Protein AF-A0A1E4CIB8-F1 (afdb_monomer_lite)

pLDDT: mean 71.17, std 13.56, range [35.53, 92.31]

Sequence (181 aa):
MEDVDLRRLTKDEREQYARYTHMNNLPTSEQLRAHGPTFIALAVWMVLVIGLFVGFASAGRTAAGSYSARDNPDAAMLLVLALVVMLGGIPVVIMIAVRVGNSALARYRAEFLKRIGYESRPTRTSPTTSSYDESTKSLRQLQHEWYEGHSELDWRDRERAEMYGIDVDTYINNVLENDKD

Radius of gyration: 32.11 Å; chains: 1; bounding box: 88×28×73 Å

Foldseek 3Di:
DPPQPCQLADPVLSVVLVCLVDLVSDPPVLLCVLCVVLVVLVVVLVVVLVVLVVVLVVVCVVCVPPPDPVVCVPNVVSVVVNCCSVVVSVVVSVVVSVVSSVVSSVVVSVVSCVVVVVVPGDPPPPPDDDDPDPPPDDPVRVQCVQQVHPPVDDPVLVVVCVVVVHDPVRSCCPPVVVVVD

Secondary structure (DSSP, 8-state):
-----GGGS-HHHHHHHHHTTSGGGS-HHHHHHHTHHHHHHHHHHHHHHHHHHHHHHHHHHHSTT---TTT-HHHHHHHHHHHHHHHHHHHHHHHHHHHHHHHHHHHHHHHHHHHTTGGGSPP----S-----TTTS-HHHHHHHHTTT-TT--HHHHHHHHHTT--HHHHIIIIISTT--

Structure (mmCIF, N/CA/C/O backbone):
data_AF-A0A1E4CIB8-F1
#
_entry.id   AF-A0A1E4CIB8-F1
#
loop_
_atom_site.group_PDB
_atom_site.id
_atom_site.type_symbol
_atom_site.label_atom_id
_atom_site.label_alt_id
_atom_site.label_comp_id
_atom_site.label_asym_id
_atom_site.label_entity_id
_atom_site.label_seq_id
_atom_site.pdbx_PDB_ins_code
_atom_site.Cartn_x
_atom_site.Cartn_y
_atom_site.Cartn_z
_atom_site.occupancy
_atom_site.B_iso_or_equiv
_atom_site.auth_seq_id
_atom_site.auth_comp_id
_atom_site.auth_asym_id
_atom_site.auth_atom_id
_atom_site.pdbx_PDB_model_num
ATOM 1 N N . MET A 1 1 ? -4.940 -14.888 11.422 1.00 44.00 1 MET A N 1
ATOM 2 C CA . MET A 1 1 ? -5.097 -13.726 12.317 1.00 44.00 1 MET A CA 1
ATOM 3 C C . MET A 1 1 ? -6.219 -14.106 13.245 1.00 44.00 1 MET A C 1
ATOM 5 O O . MET A 1 1 ? -7.263 -14.485 12.742 1.00 44.00 1 MET A O 1
ATOM 9 N N . GLU A 1 2 ? -5.953 -14.160 14.542 1.00 52.06 2 GLU A N 1
ATOM 10 C CA . GLU A 1 2 ? -6.990 -14.405 15.542 1.00 52.06 2 GLU A CA 1
ATOM 11 C C . GLU A 1 2 ? -7.976 -13.233 15.472 1.00 52.06 2 GLU A C 1
ATOM 13 O O . GLU A 1 2 ? -7.545 -12.075 15.492 1.00 52.06 2 GLU A O 1
ATOM 18 N N . ASP A 1 3 ? -9.259 -13.523 15.258 1.00 65.31 3 ASP A N 1
ATOM 19 C CA . ASP A 1 3 ? -10.277 -12.482 15.149 1.00 65.31 3 ASP A CA 1
ATOM 20 C C . ASP A 1 3 ? -10.336 -11.726 16.475 1.00 65.31 3 ASP A C 1
ATOM 22 O O . ASP A 1 3 ? -10.602 -12.293 17.536 1.00 65.31 3 ASP A O 1
ATOM 26 N N . VAL A 1 4 ? -10.011 -10.433 16.422 1.00 71.31 4 VAL A N 1
ATOM 27 C CA . VAL A 1 4 ? -10.012 -9.573 17.603 1.00 71.31 4 VAL A CA 1
ATOM 28 C C . VAL A 1 4 ? -11.445 -9.482 18.102 1.00 71.31 4 VAL A C 1
ATOM 30 O O . VAL A 1 4 ? -12.319 -8.945 17.423 1.00 71.31 4 VAL A O 1
ATOM 33 N N . ASP A 1 5 ? -11.675 -9.997 19.304 1.00 73.62 5 ASP A N 1
ATOM 34 C CA . ASP A 1 5 ? -12.966 -9.949 19.968 1.00 73.62 5 ASP A CA 1
ATOM 35 C C . ASP A 1 5 ? -13.300 -8.498 20.342 1.00 73.62 5 ASP A C 1
ATOM 37 O 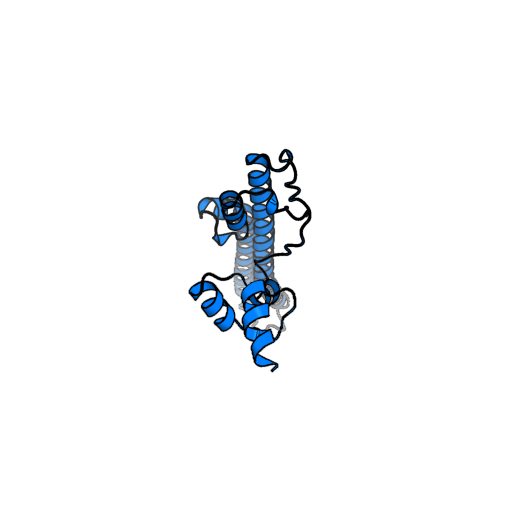O . ASP A 1 5 ? -12.922 -7.973 21.397 1.00 73.62 5 ASP A O 1
ATOM 41 N N . LEU A 1 6 ? -14.032 -7.837 19.441 1.00 72.88 6 LEU A N 1
ATOM 42 C CA . LEU A 1 6 ? -14.466 -6.448 19.571 1.00 72.88 6 LEU A CA 1
ATOM 43 C C . LEU A 1 6 ? -15.275 -6.203 20.856 1.00 72.88 6 LEU A C 1
ATOM 45 O O . LEU A 1 6 ? -15.407 -5.056 21.280 1.00 72.88 6 LEU A O 1
ATOM 49 N N . ARG A 1 7 ? -15.798 -7.250 21.509 1.00 71.25 7 ARG A N 1
ATOM 50 C CA . ARG A 1 7 ? -16.552 -7.149 22.770 1.00 71.25 7 ARG A CA 1
ATOM 51 C C . ARG A 1 7 ? -15.664 -6.798 23.967 1.00 71.25 7 ARG A C 1
ATOM 53 O O . ARG A 1 7 ? -16.172 -6.316 24.982 1.00 71.25 7 ARG A O 1
ATOM 60 N N . ARG A 1 8 ? -14.346 -6.999 23.856 1.00 70.38 8 ARG A N 1
ATOM 61 C CA . ARG A 1 8 ? -13.354 -6.625 24.884 1.00 70.38 8 ARG A CA 1
ATOM 62 C C . ARG A 1 8 ? -12.914 -5.159 24.799 1.00 70.38 8 ARG A C 1
ATOM 64 O O . ARG A 1 8 ? -12.248 -4.662 25.710 1.00 70.38 8 ARG A O 1
ATOM 71 N N . LEU A 1 9 ? -13.278 -4.475 23.716 1.00 76.19 9 LEU A N 1
ATOM 72 C CA . LEU A 1 9 ? -12.981 -3.065 23.476 1.00 76.19 9 LEU A CA 1
ATOM 73 C C . LEU A 1 9 ? -14.153 -2.190 23.944 1.00 76.19 9 LEU A C 1
ATOM 75 O O . LEU A 1 9 ? -15.327 -2.542 23.782 1.00 76.19 9 LEU A O 1
ATOM 79 N N . THR A 1 10 ? -13.857 -1.020 24.505 1.00 79.69 10 THR A N 1
ATOM 80 C CA . THR A 1 10 ? -14.884 0.002 24.763 1.00 79.69 10 THR A CA 1
ATOM 81 C C . THR A 1 10 ? -15.433 0.562 23.442 1.00 79.69 10 THR A C 1
ATOM 83 O O . THR A 1 10 ? -14.917 0.276 22.361 1.00 79.69 10 THR A O 1
ATOM 86 N N . LYS A 1 11 ? -16.530 1.331 23.485 1.00 75.19 11 LYS A N 1
ATOM 87 C CA . LYS A 1 11 ? -1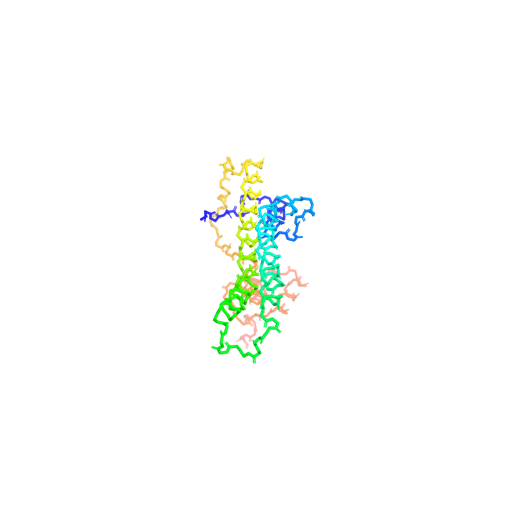7.097 1.955 22.274 1.00 75.19 11 LYS A CA 1
ATOM 88 C C . LYS A 1 11 ? -16.068 2.872 21.592 1.00 75.19 11 LYS A C 1
ATOM 90 O O . LYS A 1 11 ? -15.806 2.709 20.405 1.00 75.19 11 LYS A O 1
ATOM 95 N N . ASP A 1 12 ? -15.399 3.713 22.375 1.00 77.06 12 ASP A N 1
ATOM 96 C CA . ASP A 1 12 ? -14.378 4.642 21.880 1.00 77.06 12 ASP A CA 1
ATOM 97 C C . ASP A 1 12 ? -13.135 3.914 21.337 1.00 77.06 12 ASP A C 1
ATOM 99 O O . ASP A 1 12 ? -12.544 4.323 20.337 1.00 77.06 12 ASP A O 1
ATOM 103 N N . GLU A 1 13 ? -12.740 2.796 21.957 1.00 77.56 13 GLU A N 1
ATOM 104 C CA . GLU A 1 13 ? -11.626 1.964 21.482 1.00 77.56 13 GLU A CA 1
ATOM 105 C C . GLU A 1 13 ? -11.965 1.216 20.191 1.00 77.56 13 GLU A C 1
ATOM 107 O O . GLU A 1 13 ? -11.087 1.039 19.348 1.00 77.56 13 GLU A O 1
ATOM 112 N N . ARG A 1 14 ? -13.225 0.804 20.002 1.00 78.31 14 ARG A N 1
ATOM 113 C CA . ARG A 1 14 ? -13.696 0.214 18.740 1.00 78.31 14 ARG A CA 1
ATOM 114 C C . ARG A 1 14 ? -13.660 1.223 17.606 1.00 78.31 14 ARG A C 1
ATOM 116 O O . ARG A 1 14 ? -13.201 0.883 16.520 1.00 78.31 14 ARG A O 1
ATOM 123 N N . GLU A 1 15 ? -14.084 2.457 17.856 1.00 76.00 15 GLU A N 1
ATOM 124 C CA . GLU A 1 15 ? -14.001 3.530 16.861 1.00 76.00 15 GLU A CA 1
ATOM 125 C C . GLU A 1 15 ? -12.546 3.860 16.505 1.00 76.00 15 GLU A C 1
ATOM 127 O O . GLU A 1 15 ? -12.222 4.038 15.331 1.00 76.00 15 GLU A O 1
ATOM 132 N N . GLN A 1 16 ? -11.638 3.876 17.485 1.00 75.44 16 GLN A N 1
ATOM 133 C CA . GLN A 1 16 ? -10.205 4.048 17.226 1.00 75.44 16 GLN A CA 1
ATOM 134 C C . GLN A 1 16 ? -9.605 2.856 16.473 1.00 75.44 16 GLN A C 1
ATOM 136 O O . GLN A 1 16 ? -8.861 3.060 15.517 1.00 75.44 16 GLN A O 1
ATOM 141 N N . TYR A 1 17 ? -9.974 1.623 16.823 1.00 77.38 17 TYR A N 1
ATOM 142 C CA . TYR A 1 17 ? -9.551 0.423 16.101 1.00 77.38 17 TYR A CA 1
ATOM 143 C C . TYR A 1 17 ? -10.047 0.430 14.647 1.00 77.38 17 TYR A C 1
ATOM 145 O O . TYR A 1 17 ? -9.287 0.108 13.734 1.00 77.38 17 TYR A O 1
ATOM 153 N N . ALA A 1 18 ? -11.283 0.886 14.416 1.00 75.94 18 ALA A N 1
ATOM 154 C CA . ALA A 1 18 ? -11.871 1.021 13.087 1.00 75.94 18 ALA A CA 1
ATOM 155 C C . ALA A 1 18 ? -11.148 2.060 12.206 1.00 75.94 18 ALA A C 1
ATOM 157 O O . ALA A 1 18 ? -11.128 1.938 10.978 1.00 75.94 18 ALA A O 1
ATOM 158 N N . ARG A 1 19 ? -10.487 3.066 12.798 1.00 73.62 19 ARG A N 1
ATOM 159 C CA . ARG A 1 19 ? -9.611 3.975 12.034 1.00 73.62 19 ARG A CA 1
ATOM 160 C C . ARG A 1 19 ? -8.408 3.242 11.454 1.00 73.62 19 ARG A C 1
ATOM 162 O O . ARG A 1 19 ? -8.004 3.545 10.341 1.00 73.62 19 ARG A O 1
ATOM 169 N N . TYR A 1 20 ? -7.905 2.209 12.120 1.00 72.25 20 TYR A N 1
ATOM 170 C CA . TYR A 1 20 ? -6.847 1.352 11.583 1.00 72.25 20 TYR A CA 1
ATOM 171 C C . TYR A 1 20 ? -7.373 0.298 10.588 1.00 72.25 20 TYR A C 1
ATOM 173 O O . TYR A 1 20 ? -6.632 -0.610 10.194 1.00 72.25 20 TYR A O 1
ATOM 181 N N . THR A 1 21 ? -8.636 0.392 10.146 1.00 71.19 21 THR A N 1
ATOM 182 C CA . THR A 1 21 ? -9.199 -0.511 9.131 1.00 71.19 21 THR A CA 1
ATOM 183 C C . THR A 1 21 ? -8.751 -0.151 7.721 1.00 71.19 21 THR A C 1
ATOM 185 O O . THR A 1 21 ? -8.399 -1.043 6.948 1.00 71.19 21 THR A O 1
ATOM 188 N N . HIS A 1 22 ? -8.681 1.146 7.417 1.00 72.06 22 HIS A N 1
ATOM 189 C CA . HIS A 1 22 ? -8.276 1.665 6.115 1.00 72.06 22 HIS A CA 1
ATOM 190 C C . HIS A 1 22 ? -7.170 2.706 6.251 1.00 72.06 22 HIS A C 1
ATOM 192 O O . HIS A 1 22 ? -7.211 3.572 7.117 1.00 72.06 22 HIS A O 1
ATOM 198 N N . MET A 1 23 ? -6.203 2.657 5.337 1.00 65.88 23 MET A N 1
ATOM 199 C CA . MET A 1 23 ? -5.049 3.559 5.338 1.00 65.88 23 MET A CA 1
ATOM 200 C C . MET A 1 23 ? -5.430 5.033 5.173 1.00 65.88 23 MET A C 1
ATOM 202 O O . MET A 1 23 ? -4.778 5.896 5.751 1.00 65.88 23 MET A O 1
ATOM 206 N N . ASN A 1 24 ? -6.533 5.308 4.472 1.00 71.75 24 ASN A N 1
ATOM 207 C CA . ASN A 1 24 ? -7.050 6.661 4.254 1.00 71.75 24 ASN A CA 1
ATOM 208 C C . ASN A 1 24 ? -7.536 7.348 5.541 1.00 71.75 24 ASN A C 1
ATOM 210 O O . ASN A 1 24 ? -7.696 8.564 5.552 1.00 71.75 24 ASN A O 1
ATOM 214 N N . ASN A 1 25 ? -7.758 6.590 6.618 1.00 73.81 25 ASN A N 1
ATOM 215 C CA . ASN A 1 25 ? -8.203 7.121 7.905 1.00 73.81 25 ASN A CA 1
ATOM 216 C C . ASN A 1 25 ? -7.028 7.548 8.807 1.00 73.81 25 ASN A C 1
ATOM 218 O O . ASN A 1 25 ? -7.253 8.106 9.881 1.00 73.81 25 ASN A O 1
ATOM 222 N N . LEU A 1 26 ? -5.785 7.266 8.396 1.00 72.75 26 LEU A N 1
ATOM 223 C CA . LEU A 1 26 ? -4.570 7.655 9.113 1.00 72.75 26 LEU A CA 1
ATOM 224 C C . LEU A 1 26 ? -4.128 9.070 8.722 1.00 72.75 26 LEU A C 1
ATOM 226 O O . LEU A 1 26 ? -4.370 9.493 7.590 1.00 72.75 26 LEU A O 1
ATOM 230 N N . PRO A 1 27 ? -3.433 9.807 9.604 1.00 77.19 27 PRO A N 1
ATOM 231 C CA . PRO A 1 27 ? -2.831 11.084 9.238 1.00 77.19 27 PRO A CA 1
ATOM 232 C C . PRO A 1 27 ? -1.794 10.913 8.114 1.00 77.19 27 PRO A C 1
ATOM 234 O O . PRO A 1 27 ? -1.083 9.909 8.037 1.00 77.19 27 PRO A O 1
ATOM 237 N N . THR A 1 28 ? -1.672 11.921 7.246 1.00 77.06 28 THR A N 1
ATOM 238 C CA . THR A 1 28 ? -0.838 11.882 6.028 1.00 77.06 28 THR A CA 1
ATOM 239 C C . THR A 1 28 ? 0.628 11.535 6.307 1.00 77.06 28 THR A C 1
ATOM 241 O O . THR A 1 28 ? 1.275 10.859 5.509 1.00 77.06 28 THR A O 1
ATOM 244 N N . SER A 1 29 ? 1.158 11.958 7.458 1.00 76.56 29 SER A N 1
ATOM 245 C CA . SER A 1 29 ? 2.523 11.650 7.898 1.00 76.56 29 SER A CA 1
ATOM 246 C C . SER A 1 29 ? 2.751 10.152 8.134 1.00 76.56 29 SER A C 1
ATOM 248 O O . SER A 1 29 ? 3.805 9.623 7.776 1.00 76.56 29 SER A O 1
ATOM 250 N N . GLU A 1 30 ? 1.768 9.447 8.696 1.00 76.62 30 GLU A N 1
ATOM 251 C CA . GLU A 1 30 ? 1.835 8.001 8.933 1.00 76.62 30 GLU A CA 1
ATOM 252 C C . GLU A 1 30 ? 1.657 7.214 7.636 1.00 76.62 30 GLU A C 1
ATOM 254 O O . GLU A 1 30 ? 2.382 6.244 7.409 1.00 76.62 30 GLU A O 1
ATOM 259 N N . GLN A 1 31 ? 0.781 7.682 6.740 1.00 77.62 31 GLN A N 1
ATOM 260 C CA . GLN A 1 31 ? 0.641 7.111 5.398 1.00 77.62 31 GLN A CA 1
ATOM 261 C C . GLN A 1 31 ? 1.973 7.177 4.633 1.00 77.62 31 GLN A C 1
ATOM 263 O O . GLN A 1 31 ? 2.456 6.161 4.132 1.00 77.62 31 GLN A O 1
ATOM 268 N N . LEU A 1 32 ? 2.624 8.346 4.609 1.00 78.62 32 LEU A N 1
ATOM 269 C CA . LEU A 1 32 ? 3.926 8.541 3.958 1.00 78.62 32 LEU A CA 1
ATOM 270 C C . LEU A 1 32 ? 5.009 7.624 4.534 1.00 78.62 32 LEU A C 1
ATOM 272 O O . LEU A 1 32 ? 5.764 7.007 3.781 1.00 78.62 32 LEU A O 1
ATOM 276 N N . ARG A 1 33 ? 5.068 7.495 5.865 1.00 80.38 33 ARG A N 1
ATOM 277 C CA . ARG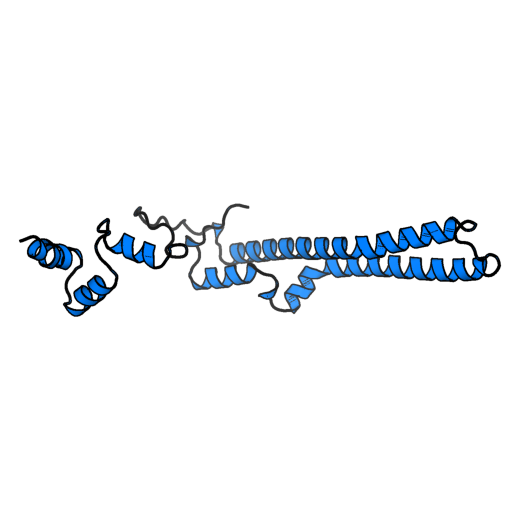 A 1 33 ? 6.049 6.630 6.534 1.00 80.38 33 ARG A CA 1
ATOM 278 C C . ARG A 1 33 ? 5.814 5.155 6.216 1.00 80.38 33 ARG A C 1
ATOM 280 O O . ARG A 1 33 ? 6.775 4.430 5.959 1.00 80.38 33 ARG A O 1
ATOM 287 N N . ALA A 1 34 ? 4.556 4.719 6.196 1.00 79.88 34 ALA A N 1
ATOM 288 C CA . ALA A 1 34 ? 4.190 3.360 5.824 1.00 79.88 34 ALA A CA 1
ATOM 289 C C . ALA A 1 34 ? 4.543 3.054 4.359 1.00 79.88 34 ALA A C 1
ATOM 291 O O . ALA A 1 34 ? 5.037 1.969 4.067 1.00 79.88 34 ALA A O 1
ATOM 292 N N . HIS A 1 35 ? 4.378 4.020 3.452 1.00 81.75 35 HIS A N 1
ATOM 293 C CA . HIS A 1 35 ? 4.679 3.869 2.027 1.00 81.75 35 HIS A CA 1
ATOM 294 C C . HIS A 1 35 ? 6.165 4.025 1.655 1.00 81.75 35 HIS A C 1
ATOM 296 O O . HIS A 1 35 ? 6.502 3.880 0.481 1.00 81.75 35 HIS A O 1
ATOM 302 N N . GLY A 1 36 ? 7.080 4.209 2.612 1.00 82.88 36 GLY A N 1
ATOM 303 C CA . GLY A 1 36 ? 8.532 4.291 2.370 1.00 82.88 36 GLY A CA 1
ATOM 304 C C . GLY A 1 36 ? 9.083 3.267 1.354 1.00 82.88 36 GLY A C 1
ATOM 305 O O . GLY A 1 36 ? 9.679 3.664 0.352 1.00 82.88 36 GLY A O 1
ATOM 306 N N . PRO A 1 37 ? 8.830 1.955 1.529 1.00 83.75 37 PRO A N 1
ATOM 307 C CA . PRO A 1 37 ? 9.296 0.922 0.598 1.00 83.75 37 PRO A CA 1
ATOM 308 C C . PRO A 1 37 ? 8.715 1.036 -0.820 1.00 83.75 37 PRO A C 1
ATOM 310 O O . PRO A 1 37 ? 9.347 0.613 -1.786 1.00 83.75 37 PRO A O 1
ATOM 313 N N . THR A 1 38 ? 7.522 1.616 -0.967 1.00 86.81 38 THR A N 1
ATOM 314 C CA . THR A 1 38 ? 6.882 1.799 -2.280 1.00 86.81 38 THR A CA 1
ATOM 315 C C . THR A 1 38 ? 7.603 2.854 -3.112 1.00 86.81 38 THR A C 1
ATOM 317 O O . THR A 1 38 ? 7.749 2.675 -4.318 1.00 86.81 38 THR A O 1
ATOM 320 N N . PHE A 1 39 ? 8.153 3.892 -2.470 1.00 86.50 39 PHE A N 1
ATOM 321 C CA . PHE A 1 39 ? 8.974 4.899 -3.142 1.00 86.50 39 PHE A CA 1
ATOM 322 C C . PHE A 1 39 ? 10.286 4.315 -3.668 1.00 86.50 39 PHE A C 1
ATOM 324 O O . PHE A 1 39 ? 10.738 4.709 -4.738 1.00 86.50 39 PHE A O 1
ATOM 331 N N . ILE A 1 40 ? 10.867 3.336 -2.966 1.00 88.06 40 ILE A N 1
ATOM 332 C CA . ILE A 1 40 ? 12.053 2.613 -3.445 1.00 88.06 40 ILE A CA 1
ATOM 333 C C . ILE A 1 40 ? 11.704 1.813 -4.705 1.00 88.06 40 ILE A C 1
ATOM 335 O O . ILE A 1 40 ? 12.410 1.909 -5.705 1.00 88.06 40 ILE A O 1
ATOM 339 N N . ALA A 1 41 ? 10.592 1.070 -4.690 1.00 87.50 41 ALA A N 1
ATOM 340 C CA . ALA A 1 41 ? 10.130 0.321 -5.861 1.00 87.50 41 ALA A CA 1
ATOM 341 C C . ALA A 1 41 ? 9.832 1.243 -7.058 1.00 87.50 41 ALA A C 1
ATOM 343 O O . ALA A 1 41 ? 10.232 0.941 -8.182 1.00 87.50 41 ALA A O 1
ATOM 344 N N . LEU A 1 42 ? 9.200 2.396 -6.811 1.00 89.69 42 LEU A N 1
ATOM 345 C CA . LEU A 1 42 ? 8.978 3.438 -7.815 1.00 89.69 42 LEU A CA 1
ATOM 346 C C . LEU A 1 42 ? 10.290 3.991 -8.376 1.00 89.69 42 LEU A C 1
ATOM 348 O O . LEU A 1 42 ? 10.418 4.129 -9.588 1.00 89.69 42 LEU A O 1
ATOM 352 N N . ALA A 1 43 ? 11.273 4.282 -7.523 1.00 91.06 43 ALA A N 1
ATOM 353 C CA . ALA A 1 43 ? 12.570 4.792 -7.955 1.00 91.06 43 ALA A CA 1
ATOM 354 C C . ALA A 1 43 ? 13.309 3.778 -8.839 1.00 91.06 43 ALA A C 1
ATOM 356 O O . ALA A 1 43 ? 13.810 4.140 -9.900 1.00 91.06 43 ALA A O 1
ATOM 357 N N . VAL A 1 44 ? 13.320 2.499 -8.448 1.00 91.06 44 VAL A N 1
ATOM 358 C CA . VAL A 1 44 ? 13.901 1.416 -9.259 1.00 91.06 44 VAL A CA 1
ATOM 359 C C . VAL A 1 44 ? 13.195 1.316 -10.611 1.00 91.06 44 VAL A C 1
ATOM 361 O O . VAL A 1 44 ? 13.857 1.247 -11.645 1.00 91.06 44 VAL A O 1
ATOM 364 N N . TRP A 1 45 ? 11.862 1.366 -10.625 1.00 91.12 45 TRP A N 1
ATOM 365 C CA . TRP A 1 45 ? 11.093 1.342 -11.867 1.00 91.12 45 TRP A CA 1
ATOM 366 C C . TRP A 1 45 ? 11.410 2.542 -12.772 1.00 91.12 45 TRP A C 1
ATOM 368 O O . TRP A 1 45 ? 11.666 2.358 -13.960 1.00 91.12 45 TRP A O 1
ATOM 378 N N . MET A 1 46 ? 11.497 3.753 -12.215 1.00 90.25 46 MET A N 1
ATOM 379 C CA . MET A 1 46 ? 11.878 4.958 -12.962 1.00 90.25 46 MET A CA 1
ATOM 380 C C . MET A 1 46 ? 13.272 4.833 -13.584 1.00 90.25 46 MET A C 1
ATOM 382 O O . MET A 1 46 ? 13.456 5.195 -14.744 1.00 90.25 46 MET A O 1
ATOM 386 N N . VAL A 1 47 ? 14.245 4.282 -12.853 1.00 92.31 47 VAL A N 1
ATOM 387 C CA . VAL A 1 47 ? 15.598 4.038 -13.381 1.00 92.31 47 VAL A CA 1
ATOM 388 C C . VAL A 1 47 ? 15.562 3.065 -14.562 1.00 92.31 47 VAL A C 1
ATOM 390 O O . VAL A 1 47 ? 16.226 3.313 -15.569 1.00 92.31 47 VAL A O 1
ATOM 393 N N . LEU A 1 48 ? 14.755 2.001 -14.489 1.00 89.19 48 LEU A N 1
ATOM 394 C CA . LEU A 1 48 ? 14.588 1.050 -15.595 1.00 89.19 48 LEU A CA 1
ATOM 395 C C . LEU A 1 48 ? 13.960 1.709 -16.830 1.00 89.19 48 LEU A C 1
ATOM 397 O O . LEU A 1 48 ? 14.441 1.503 -17.944 1.00 89.19 48 LEU A O 1
ATOM 401 N N . VAL A 1 49 ? 12.928 2.535 -16.642 1.00 87.88 49 VAL A N 1
ATOM 402 C CA . VAL A 1 49 ? 12.274 3.272 -17.736 1.00 87.88 49 VAL A CA 1
ATOM 403 C C . VAL A 1 49 ? 13.238 4.269 -18.385 1.00 87.88 49 VAL A C 1
ATOM 405 O O . VAL A 1 49 ? 13.327 4.329 -19.611 1.00 87.88 49 VAL A O 1
ATOM 408 N N . ILE A 1 50 ? 14.005 5.018 -17.590 1.00 89.50 50 ILE A N 1
ATOM 409 C CA . ILE A 1 50 ? 15.011 5.959 -18.105 1.00 89.50 50 ILE A CA 1
ATOM 410 C C . ILE A 1 50 ? 16.103 5.207 -18.875 1.00 89.50 50 ILE A C 1
ATOM 412 O O . ILE A 1 50 ? 16.465 5.619 -19.976 1.00 89.50 50 ILE A O 1
ATOM 416 N N . GLY A 1 51 ? 16.597 4.084 -18.343 1.00 86.44 51 GLY A N 1
ATOM 417 C CA . GLY A 1 51 ? 17.601 3.251 -19.011 1.00 86.44 51 GLY A CA 1
ATOM 418 C C . GLY A 1 51 ? 17.128 2.733 -20.371 1.00 86.44 51 GLY A C 1
ATOM 419 O O . GLY A 1 51 ? 17.875 2.788 -21.348 1.00 86.44 51 GLY A O 1
ATOM 420 N N . LEU A 1 52 ? 15.863 2.318 -20.461 1.00 84.38 52 LEU A N 1
ATOM 421 C CA . LEU A 1 52 ? 15.215 1.926 -21.714 1.00 84.38 52 LEU A CA 1
ATOM 422 C C . LEU A 1 52 ? 15.137 3.080 -22.722 1.00 84.38 52 LEU A C 1
ATOM 424 O O . LEU A 1 52 ? 15.464 2.887 -23.891 1.00 84.38 52 LEU A O 1
ATOM 428 N N . PHE A 1 53 ? 14.762 4.284 -22.282 1.00 82.25 53 PHE A N 1
ATOM 429 C CA . PHE A 1 53 ? 14.727 5.473 -23.142 1.00 82.25 53 PHE A CA 1
ATOM 430 C C . PHE A 1 53 ? 16.113 5.853 -23.671 1.00 82.25 53 PHE A C 1
ATOM 432 O O . PHE A 1 53 ? 16.261 6.162 -24.855 1.00 82.25 53 PHE A O 1
ATOM 439 N N . VAL A 1 54 ? 17.140 5.801 -22.819 1.00 84.81 54 VAL A N 1
ATOM 440 C CA . VAL A 1 54 ? 18.532 6.051 -23.223 1.00 84.81 54 VAL A CA 1
ATOM 441 C C . VAL A 1 54 ? 18.998 4.997 -24.228 1.00 84.81 54 VAL A C 1
ATOM 443 O O . VAL A 1 54 ? 19.592 5.361 -25.242 1.00 84.81 54 VAL A O 1
ATOM 446 N N . GLY A 1 55 ? 18.678 3.720 -23.993 1.00 78.94 55 GLY A N 1
ATOM 447 C CA . GLY A 1 55 ? 18.966 2.620 -24.916 1.00 78.94 55 GLY A CA 1
ATOM 448 C C . GLY A 1 55 ? 18.271 2.776 -26.271 1.00 78.94 55 GLY A C 1
ATOM 449 O O . GLY A 1 55 ? 18.873 2.533 -27.312 1.00 78.94 55 GLY A O 1
ATOM 450 N N . PHE A 1 56 ? 17.029 3.262 -26.286 1.00 74.50 56 PHE A N 1
ATOM 451 C CA . PHE A 1 56 ? 16.308 3.547 -27.526 1.00 74.50 56 PHE A CA 1
ATOM 452 C C . PHE A 1 56 ? 16.917 4.739 -28.282 1.00 74.50 56 PHE A C 1
ATOM 454 O O . PHE A 1 56 ? 17.067 4.702 -29.502 1.00 74.50 56 PHE A O 1
ATOM 461 N N . ALA A 1 57 ? 17.328 5.790 -27.568 1.00 74.56 57 ALA A N 1
ATOM 462 C CA . ALA A 1 57 ? 17.953 6.975 -28.156 1.00 74.56 57 ALA A CA 1
ATOM 463 C C . ALA A 1 57 ? 19.382 6.726 -28.674 1.00 74.56 57 ALA A C 1
ATOM 465 O O . ALA A 1 57 ? 19.839 7.438 -29.574 1.00 74.56 57 ALA A O 1
ATOM 466 N N . SER A 1 58 ? 20.113 5.763 -28.107 1.00 74.38 58 SER A N 1
ATOM 467 C CA . SER A 1 58 ? 21.406 5.318 -28.638 1.00 74.38 58 SER A CA 1
ATOM 468 C C . SER A 1 58 ? 21.222 4.378 -29.831 1.00 74.38 58 SER A C 1
ATOM 470 O O . SER A 1 58 ? 21.859 4.601 -30.859 1.00 74.38 58 SER A O 1
ATOM 472 N N . ALA A 1 59 ? 20.287 3.424 -29.752 1.00 68.19 59 ALA A N 1
ATOM 473 C CA . ALA A 1 59 ? 19.955 2.514 -30.850 1.00 68.19 59 ALA A CA 1
ATOM 474 C C . ALA A 1 59 ? 19.383 3.246 -32.080 1.00 68.19 59 ALA A C 1
ATOM 476 O O . ALA A 1 59 ? 19.718 2.921 -33.215 1.00 68.19 59 ALA A O 1
ATOM 477 N N . GLY A 1 60 ? 18.562 4.282 -31.883 1.00 62.72 60 GLY A N 1
ATOM 478 C CA . GLY A 1 60 ? 18.035 5.110 -32.973 1.00 62.72 60 GLY A CA 1
ATOM 479 C C . GLY A 1 60 ? 19.110 5.946 -33.676 1.00 62.72 60 GLY A C 1
ATOM 480 O O . GLY A 1 60 ? 19.019 6.185 -34.877 1.00 62.72 60 GLY A O 1
ATOM 481 N N . ARG A 1 61 ? 20.168 6.345 -32.954 1.00 61.91 61 ARG A N 1
ATOM 482 C CA . ARG A 1 61 ? 21.330 7.032 -33.541 1.00 61.91 61 ARG A CA 1
ATOM 483 C C . ARG A 1 61 ? 22.202 6.095 -34.374 1.00 61.91 61 ARG A C 1
ATOM 485 O O . ARG A 1 61 ? 22.755 6.539 -35.374 1.00 61.91 61 ARG A O 1
ATOM 492 N N . THR A 1 62 ? 22.301 4.820 -34.003 1.00 56.94 62 THR A N 1
ATOM 493 C CA . THR A 1 62 ? 23.006 3.800 -34.795 1.00 56.94 62 THR A CA 1
ATOM 494 C C . THR A 1 62 ? 22.164 3.260 -35.957 1.00 56.94 62 THR A C 1
ATOM 496 O O . THR A 1 62 ? 22.725 2.891 -36.983 1.00 56.94 62 THR A O 1
ATOM 499 N N . ALA A 1 63 ? 20.831 3.260 -35.845 1.00 52.84 63 ALA A N 1
ATOM 500 C CA . ALA A 1 63 ? 19.905 2.726 -36.851 1.00 52.84 63 ALA A CA 1
ATOM 501 C C . ALA A 1 63 ? 19.504 3.711 -37.970 1.00 52.84 63 ALA A C 1
ATOM 503 O O . ALA A 1 63 ? 18.801 3.313 -38.898 1.00 52.84 63 ALA A O 1
ATOM 504 N N . ALA A 1 64 ? 19.970 4.966 -37.944 1.00 50.41 64 ALA A N 1
ATOM 505 C CA . ALA A 1 64 ? 19.657 5.995 -38.948 1.00 50.41 64 ALA A CA 1
ATOM 506 C C . ALA A 1 64 ? 20.091 5.659 -40.402 1.00 50.41 64 ALA A C 1
ATOM 508 O O . ALA A 1 64 ? 19.867 6.465 -41.302 1.00 50.41 64 ALA A O 1
ATOM 509 N N . GLY A 1 65 ? 20.685 4.483 -40.646 1.00 52.66 65 GLY A N 1
ATOM 510 C CA . GLY A 1 65 ? 21.023 3.963 -41.974 1.00 52.66 65 GLY A CA 1
ATOM 511 C C . GLY A 1 65 ? 20.058 2.922 -42.567 1.00 52.66 65 GLY A C 1
ATOM 512 O O . GLY A 1 65 ? 20.121 2.706 -43.774 1.00 52.66 65 GLY A O 1
ATOM 513 N N . SER A 1 66 ? 19.160 2.296 -41.790 1.00 51.66 66 SER A N 1
ATOM 514 C CA . SER A 1 66 ? 18.377 1.138 -42.273 1.00 51.66 66 SER A CA 1
ATOM 515 C C . SER A 1 66 ? 16.959 1.103 -41.692 1.00 51.66 66 SER A C 1
ATOM 517 O O . SER A 1 66 ? 16.730 0.649 -40.569 1.00 51.66 66 SER A O 1
ATOM 519 N N . TYR A 1 67 ? 15.986 1.582 -42.471 1.00 49.72 67 TYR A N 1
ATOM 520 C CA . TYR A 1 67 ? 14.570 1.674 -42.100 1.00 49.72 67 TYR A CA 1
ATOM 521 C C . TYR A 1 67 ? 13.800 0.380 -42.408 1.00 49.72 67 TYR A C 1
ATOM 523 O O . TYR A 1 67 ? 12.979 0.340 -43.319 1.00 49.72 67 TYR A O 1
ATOM 531 N N . SER A 1 68 ? 14.001 -0.665 -41.606 1.00 54.91 68 SER A N 1
ATOM 532 C CA . SER A 1 68 ? 13.046 -1.779 -41.528 1.00 54.91 68 SER A CA 1
ATOM 533 C C . SER A 1 68 ? 13.158 -2.484 -40.176 1.00 54.91 68 SER A C 1
ATOM 535 O O . SER A 1 68 ? 14.216 -2.990 -39.819 1.00 54.91 68 SER A O 1
ATOM 537 N N . ALA A 1 69 ? 12.050 -2.601 -39.432 1.00 51.69 69 ALA A N 1
ATOM 538 C CA . ALA A 1 69 ? 11.980 -3.388 -38.187 1.00 51.69 69 ALA A CA 1
ATOM 539 C C . ALA A 1 69 ? 12.313 -4.886 -38.389 1.00 51.69 69 ALA A C 1
ATOM 541 O O . ALA A 1 69 ? 12.557 -5.604 -37.425 1.00 51.69 69 ALA A O 1
ATOM 542 N N . ARG A 1 70 ? 12.342 -5.346 -39.648 1.00 54.16 70 ARG A N 1
ATOM 543 C CA . ARG A 1 70 ? 12.761 -6.690 -40.060 1.00 54.16 70 ARG A CA 1
ATOM 544 C C . ARG A 1 70 ? 14.282 -6.894 -40.015 1.00 54.16 70 ARG A C 1
ATOM 546 O O . ARG A 1 70 ? 14.710 -8.027 -39.831 1.00 54.16 70 ARG A O 1
ATOM 553 N N . ASP A 1 71 ? 15.063 -5.819 -40.126 1.00 62.09 71 ASP A N 1
ATOM 554 C CA . ASP A 1 71 ? 16.527 -5.879 -40.245 1.00 62.09 71 ASP A CA 1
ATOM 555 C C . ASP A 1 71 ? 17.254 -5.512 -38.937 1.00 62.09 71 ASP A C 1
ATOM 557 O O . ASP A 1 71 ? 18.464 -5.687 -38.838 1.00 62.09 71 ASP A O 1
ATOM 561 N N . ASN A 1 72 ? 16.522 -5.048 -37.911 1.00 66.00 72 ASN A N 1
ATOM 562 C CA . ASN A 1 72 ? 17.072 -4.602 -36.624 1.00 66.00 72 ASN A CA 1
ATOM 563 C C . ASN A 1 72 ? 16.408 -5.332 -35.434 1.00 66.00 72 ASN A C 1
ATOM 565 O O . ASN A 1 72 ? 15.591 -4.734 -34.720 1.00 66.00 72 ASN A O 1
ATOM 569 N N . PRO A 1 73 ? 16.740 -6.616 -35.198 1.00 72.25 73 PRO A N 1
ATOM 570 C CA . PRO A 1 73 ? 16.156 -7.411 -34.113 1.00 72.25 73 PRO A CA 1
ATOM 571 C C . PRO A 1 73 ? 16.397 -6.796 -32.725 1.00 72.25 73 PRO A C 1
ATOM 573 O O . PRO A 1 73 ? 15.528 -6.885 -31.858 1.00 72.25 73 PRO A O 1
ATOM 576 N N . ASP A 1 74 ? 17.515 -6.091 -32.537 1.00 73.00 74 ASP A N 1
ATOM 577 C CA . ASP A 1 74 ? 17.870 -5.442 -31.269 1.00 73.00 74 ASP A CA 1
ATOM 578 C C . ASP A 1 74 ? 16.905 -4.303 -30.907 1.00 73.00 74 ASP A C 1
ATOM 580 O O . ASP A 1 74 ? 16.484 -4.167 -29.757 1.00 73.00 74 ASP A O 1
ATOM 584 N N . ALA A 1 75 ? 16.478 -3.511 -31.897 1.00 72.31 75 ALA A N 1
ATOM 585 C CA . ALA A 1 75 ? 15.511 -2.435 -31.689 1.00 72.31 75 ALA A CA 1
ATOM 586 C C . ALA A 1 75 ? 14.110 -2.987 -31.375 1.00 72.31 75 ALA A C 1
ATOM 588 O O . ALA A 1 75 ? 13.412 -2.454 -30.510 1.00 72.31 75 ALA A O 1
ATOM 589 N N . ALA A 1 76 ? 13.714 -4.082 -32.033 1.00 74.62 76 ALA A N 1
ATOM 590 C CA . ALA A 1 76 ? 12.457 -4.772 -31.747 1.00 74.62 76 ALA A CA 1
ATOM 591 C C . ALA A 1 76 ? 12.452 -5.377 -30.332 1.00 74.62 76 ALA A C 1
ATOM 593 O O . ALA A 1 76 ? 11.475 -5.221 -29.599 1.00 74.62 76 ALA A O 1
ATOM 594 N N . MET A 1 77 ? 13.559 -5.996 -29.910 1.00 80.06 77 MET A N 1
ATOM 595 C CA . MET A 1 77 ? 13.726 -6.536 -28.558 1.00 80.06 77 MET A CA 1
ATOM 596 C C . MET A 1 77 ? 13.648 -5.439 -27.487 1.00 80.06 77 MET A C 1
ATOM 598 O O . MET A 1 77 ? 12.959 -5.622 -26.483 1.00 80.06 77 MET A O 1
ATOM 602 N N . LEU A 1 78 ? 14.289 -4.284 -27.701 1.00 80.19 78 LEU A N 1
ATOM 603 C CA . LEU A 1 78 ? 14.203 -3.138 -26.786 1.00 80.19 78 LEU A CA 1
ATOM 604 C C . LEU A 1 78 ? 12.776 -2.593 -26.663 1.00 80.19 78 LEU A C 1
ATOM 606 O O . LEU A 1 78 ? 12.356 -2.226 -25.567 1.00 80.19 78 LEU A O 1
ATOM 610 N N . LEU A 1 79 ? 12.012 -2.572 -27.758 1.00 79.44 79 LEU A N 1
ATOM 611 C CA . LEU A 1 79 ? 10.618 -2.122 -27.764 1.00 79.44 79 LEU A CA 1
ATOM 612 C C . LEU A 1 79 ? 9.716 -3.089 -26.977 1.00 79.44 79 LEU A C 1
ATOM 614 O O . LEU A 1 79 ? 8.904 -2.656 -26.159 1.00 79.44 79 LEU A O 1
ATOM 618 N N . VAL A 1 80 ? 9.911 -4.401 -27.150 1.00 83.75 80 VAL A N 1
ATOM 619 C CA . VAL A 1 80 ? 9.216 -5.426 -26.353 1.00 83.75 80 VAL A CA 1
ATOM 620 C C . VAL A 1 80 ? 9.591 -5.315 -24.872 1.00 83.75 80 VAL A C 1
ATOM 622 O O . VAL A 1 80 ? 8.702 -5.316 -24.021 1.00 83.75 80 VAL A O 1
ATOM 625 N N . LEU A 1 81 ? 10.878 -5.151 -24.549 1.00 85.00 81 LEU A N 1
ATOM 626 C CA . LEU A 1 81 ? 11.341 -4.951 -23.172 1.00 85.00 81 LEU A CA 1
ATOM 627 C C . LEU A 1 81 ? 10.709 -3.695 -22.554 1.00 85.00 81 LEU A C 1
ATOM 629 O O . LEU A 1 81 ? 10.251 -3.731 -21.413 1.00 85.00 81 LEU A O 1
ATOM 633 N N . ALA A 1 82 ? 10.620 -2.605 -23.321 1.00 82.38 82 ALA A N 1
ATOM 634 C CA . ALA A 1 82 ? 9.983 -1.370 -22.885 1.00 82.38 82 ALA A CA 1
ATOM 635 C C . ALA A 1 82 ? 8.494 -1.561 -22.581 1.00 82.38 82 ALA A C 1
ATOM 637 O O . ALA A 1 82 ? 8.027 -1.113 -21.534 1.00 82.38 82 ALA A O 1
ATOM 638 N N . LEU A 1 83 ? 7.759 -2.274 -23.441 1.00 84.25 83 LEU A N 1
ATOM 639 C CA . LEU A 1 83 ? 6.355 -2.610 -23.199 1.00 84.25 83 LEU A CA 1
ATOM 640 C C . LEU A 1 83 ? 6.184 -3.452 -21.931 1.00 84.25 83 LEU A C 1
ATOM 642 O O . LEU A 1 83 ? 5.312 -3.148 -21.121 1.00 84.25 83 LEU A O 1
ATOM 646 N N . VAL A 1 84 ? 7.035 -4.458 -21.715 1.00 87.62 84 VAL A N 1
ATOM 647 C CA . VAL A 1 84 ? 6.981 -5.308 -20.515 1.00 87.62 84 VAL A CA 1
ATOM 648 C C . VAL A 1 84 ? 7.274 -4.504 -19.246 1.00 87.62 84 VAL A C 1
ATOM 650 O O . VAL A 1 84 ? 6.556 -4.645 -18.260 1.00 87.62 84 VAL A O 1
ATOM 653 N N . VAL A 1 85 ? 8.282 -3.629 -19.252 1.00 87.25 85 VAL A N 1
ATOM 654 C CA . VAL A 1 85 ? 8.634 -2.810 -18.077 1.00 87.25 85 VAL A CA 1
ATOM 655 C C . VAL A 1 85 ? 7.574 -1.743 -17.787 1.00 87.25 85 VAL A C 1
ATOM 657 O O . VAL A 1 85 ? 7.240 -1.515 -16.623 1.00 87.25 85 VAL A O 1
ATOM 660 N N . MET A 1 86 ? 7.006 -1.111 -18.816 1.00 83.62 86 MET A N 1
ATOM 661 C CA . MET A 1 86 ? 5.952 -0.101 -18.661 1.00 83.62 86 MET A CA 1
ATOM 662 C C . MET A 1 86 ? 4.635 -0.725 -18.186 1.00 83.62 86 MET A C 1
ATOM 664 O O . MET A 1 86 ? 4.068 -0.285 -17.187 1.00 83.62 86 MET A O 1
ATOM 668 N N . LEU A 1 87 ? 4.163 -1.771 -18.874 1.00 86.19 87 LEU A N 1
ATOM 669 C CA . LEU A 1 87 ? 2.874 -2.407 -18.584 1.00 86.19 87 LEU A CA 1
ATOM 670 C C . LEU A 1 87 ? 2.938 -3.322 -17.360 1.00 86.19 87 LEU A C 1
ATOM 672 O O . LEU A 1 87 ? 1.976 -3.391 -16.602 1.00 86.19 87 LEU A O 1
ATOM 676 N N . GLY A 1 88 ? 4.059 -4.012 -17.147 1.00 85.94 88 GLY A N 1
ATOM 677 C CA . GLY A 1 88 ? 4.256 -4.909 -16.009 1.00 85.94 88 GLY A CA 1
ATOM 678 C C . GLY A 1 88 ? 4.708 -4.195 -14.736 1.00 85.94 88 GLY A C 1
ATOM 679 O O . GLY A 1 88 ? 4.384 -4.640 -13.637 1.00 85.94 88 GLY A O 1
ATOM 680 N N . GLY A 1 89 ? 5.413 -3.067 -14.850 1.00 85.06 89 GLY A N 1
ATOM 681 C CA . GLY A 1 89 ? 5.963 -2.364 -13.691 1.00 85.06 89 GLY A CA 1
ATOM 682 C C . GLY A 1 89 ? 4.909 -1.673 -12.827 1.00 85.06 89 GLY A C 1
ATOM 683 O O . GLY A 1 89 ? 4.965 -1.776 -11.602 1.00 85.06 89 GLY A O 1
ATOM 684 N N . ILE A 1 90 ? 3.906 -1.035 -13.439 1.00 84.81 90 ILE A N 1
ATOM 685 C CA . ILE A 1 90 ? 2.843 -0.329 -12.703 1.00 84.81 90 ILE A CA 1
ATOM 686 C C . ILE A 1 90 ? 2.033 -1.291 -11.803 1.00 84.81 90 ILE A C 1
ATOM 688 O O . ILE A 1 90 ? 1.923 -1.013 -10.606 1.00 84.81 90 ILE A O 1
ATOM 692 N N . PRO A 1 91 ? 1.524 -2.444 -12.290 1.00 89.62 91 PRO A N 1
ATOM 693 C CA . PRO A 1 91 ? 0.843 -3.427 -11.444 1.00 89.62 91 PRO A CA 1
ATOM 694 C C . PRO A 1 91 ? 1.702 -3.933 -10.283 1.00 89.62 91 PRO A C 1
ATOM 696 O O . PRO A 1 91 ? 1.199 -4.090 -9.171 1.00 89.62 91 PRO A O 1
ATOM 699 N N . VAL A 1 92 ? 3.001 -4.155 -10.512 1.00 87.56 92 VAL A N 1
ATOM 700 C CA . VAL A 1 92 ? 3.934 -4.609 -9.469 1.00 87.56 92 VAL A CA 1
ATOM 701 C C . VAL A 1 92 ? 4.089 -3.548 -8.381 1.00 87.56 92 VAL A C 1
ATOM 703 O O . VAL A 1 92 ? 4.007 -3.870 -7.195 1.00 87.56 92 VAL A O 1
ATOM 706 N N . VAL A 1 93 ? 4.245 -2.278 -8.756 1.00 88.38 93 VAL A N 1
ATOM 707 C CA . VAL A 1 93 ? 4.312 -1.167 -7.797 1.00 88.38 93 VAL A CA 1
ATOM 708 C C . VAL A 1 93 ? 3.015 -1.056 -6.990 1.00 88.38 93 VAL A C 1
ATOM 710 O O . VAL A 1 93 ? 3.073 -0.932 -5.766 1.00 88.38 93 VAL A O 1
ATOM 713 N N . ILE A 1 94 ? 1.852 -1.159 -7.641 1.00 87.31 94 ILE A N 1
ATOM 714 C CA . ILE A 1 94 ? 0.543 -1.134 -6.967 1.00 87.31 94 ILE A CA 1
ATOM 715 C C . ILE A 1 94 ? 0.429 -2.297 -5.976 1.00 87.31 94 ILE A C 1
ATOM 717 O O . ILE A 1 94 ? 0.048 -2.095 -4.823 1.00 87.31 94 ILE A O 1
ATOM 721 N N . MET A 1 95 ? 0.810 -3.509 -6.383 1.00 88.81 95 MET A N 1
ATOM 722 C CA . MET A 1 95 ? 0.786 -4.689 -5.518 1.00 88.81 95 MET A CA 1
ATOM 723 C C . MET A 1 95 ? 1.682 -4.505 -4.287 1.00 88.81 95 MET A C 1
ATOM 725 O O . MET A 1 95 ? 1.274 -4.833 -3.169 1.00 88.81 95 MET A O 1
ATOM 729 N N . ILE A 1 96 ? 2.885 -3.950 -4.466 1.00 88.06 96 ILE A N 1
ATOM 730 C CA . ILE A 1 96 ? 3.790 -3.618 -3.359 1.00 88.06 96 ILE A CA 1
ATOM 731 C C . ILE A 1 96 ? 3.135 -2.583 -2.441 1.00 88.06 96 ILE A C 1
ATOM 733 O O . ILE A 1 96 ? 3.161 -2.763 -1.225 1.00 88.06 96 ILE A O 1
ATOM 737 N N . ALA A 1 97 ? 2.498 -1.546 -2.989 1.00 84.62 97 ALA A N 1
ATOM 738 C CA . ALA A 1 97 ? 1.825 -0.521 -2.197 1.00 84.62 97 ALA A CA 1
ATOM 739 C C . ALA A 1 97 ? 0.679 -1.072 -1.348 1.00 84.62 97 ALA A C 1
ATOM 741 O O . ALA A 1 97 ? 0.629 -0.793 -0.148 1.00 84.62 97 ALA A O 1
ATOM 742 N N . VAL A 1 98 ? -0.169 -1.924 -1.923 1.00 86.88 98 VAL A N 1
ATOM 743 C CA . VAL A 1 98 ? -1.248 -2.604 -1.193 1.00 86.88 98 VAL A CA 1
ATOM 744 C C . VAL A 1 98 ? -0.676 -3.512 -0.104 1.00 86.88 98 VAL A C 1
ATOM 746 O O . VAL A 1 98 ? -1.124 -3.478 1.042 1.00 86.88 98 VAL A O 1
ATOM 749 N N . ARG A 1 99 ? 0.350 -4.309 -0.421 1.00 87.88 99 ARG A N 1
ATOM 750 C CA . ARG A 1 99 ? 0.946 -5.257 0.531 1.00 87.88 99 ARG A CA 1
ATOM 751 C C . ARG A 1 99 ? 1.626 -4.555 1.702 1.00 87.88 99 ARG A C 1
ATOM 753 O O . ARG A 1 99 ? 1.442 -4.959 2.852 1.00 87.88 99 ARG A O 1
ATOM 760 N N . VAL A 1 100 ? 2.411 -3.521 1.417 1.00 87.38 100 VAL A N 1
ATOM 761 C CA . VAL A 1 100 ? 3.077 -2.697 2.432 1.00 87.38 100 VAL A CA 1
ATOM 762 C C . VAL A 1 100 ? 2.033 -1.997 3.291 1.00 87.38 100 VAL A C 1
ATOM 764 O O . VAL A 1 100 ? 2.153 -2.004 4.515 1.00 87.38 100 VAL A O 1
ATOM 767 N N . GLY A 1 101 ? 0.970 -1.487 2.670 1.00 83.75 101 GLY A N 1
ATOM 768 C CA . GLY A 1 101 ? -0.110 -0.826 3.378 1.00 83.75 101 GLY A CA 1
ATOM 769 C C . GLY A 1 101 ? -0.863 -1.726 4.345 1.00 83.75 101 GLY A C 1
ATOM 770 O O . GLY A 1 101 ? -0.969 -1.415 5.531 1.00 83.75 101 GLY A O 1
ATOM 771 N N . ASN A 1 102 ? -1.273 -2.904 3.881 1.00 83.88 102 ASN A N 1
ATOM 772 C CA . ASN A 1 102 ? -1.912 -3.912 4.727 1.00 83.88 102 ASN A CA 1
ATOM 773 C C . ASN A 1 102 ? -0.991 -4.364 5.870 1.00 83.88 102 ASN A C 1
ATOM 775 O O . ASN A 1 102 ? -1.442 -4.554 6.999 1.00 83.88 102 ASN A O 1
ATOM 779 N N . SER A 1 103 ? 0.311 -4.489 5.600 1.00 84.38 103 SER A N 1
ATOM 780 C CA . SER A 1 103 ? 1.302 -4.853 6.619 1.00 84.38 103 SER A CA 1
ATOM 781 C C . SER A 1 103 ? 1.478 -3.754 7.671 1.00 84.38 103 SER A C 1
ATOM 783 O O . SER A 1 103 ? 1.609 -4.053 8.856 1.00 84.38 103 SER A O 1
ATOM 785 N N . ALA A 1 104 ? 1.470 -2.485 7.259 1.00 82.12 104 ALA A N 1
ATOM 786 C CA . ALA A 1 104 ? 1.545 -1.349 8.168 1.00 82.12 104 ALA A CA 1
ATOM 787 C C . ALA A 1 104 ? 0.285 -1.248 9.037 1.00 82.12 104 ALA A C 1
ATOM 789 O O . ALA A 1 104 ? 0.400 -1.146 10.255 1.00 82.12 104 ALA A O 1
ATOM 790 N N . LEU A 1 105 ? -0.906 -1.383 8.443 1.00 81.75 105 LEU A N 1
ATOM 791 C CA . LEU A 1 105 ? -2.174 -1.414 9.180 1.00 81.75 105 LEU A CA 1
ATOM 792 C C . LEU A 1 105 ? -2.196 -2.531 10.227 1.00 81.75 105 LEU A C 1
ATOM 794 O O . LEU A 1 105 ? -2.575 -2.289 11.369 1.00 81.75 105 LEU A O 1
ATOM 798 N N . ALA A 1 106 ? -1.727 -3.732 9.878 1.00 82.62 106 ALA A N 1
ATOM 799 C CA . ALA A 1 106 ? -1.621 -4.837 10.829 1.00 82.62 106 ALA A CA 1
ATOM 800 C C . ALA A 1 106 ? -0.700 -4.502 12.018 1.00 82.62 106 ALA A C 1
ATOM 802 O O . ALA A 1 106 ? -1.034 -4.820 13.159 1.00 82.62 106 ALA A O 1
ATOM 803 N N . ARG A 1 107 ? 0.428 -3.818 11.771 1.00 84.38 107 ARG A N 1
ATOM 804 C CA . ARG A 1 107 ? 1.344 -3.364 12.832 1.00 84.38 107 ARG A CA 1
ATOM 805 C C . ARG A 1 107 ? 0.701 -2.312 13.728 1.00 84.38 107 ARG A C 1
ATOM 807 O O . ARG A 1 107 ? 0.755 -2.469 14.941 1.00 84.38 107 ARG A O 1
ATOM 814 N N . TYR A 1 108 ? 0.053 -1.300 13.152 1.00 80.38 108 TYR A N 1
ATOM 815 C CA . TYR A 1 108 ? -0.623 -0.258 13.927 1.00 80.38 108 TYR A CA 1
ATOM 816 C C . TYR A 1 108 ? -1.750 -0.824 14.794 1.00 80.38 108 TYR A C 1
ATOM 818 O O . TYR A 1 108 ? -1.861 -0.467 15.964 1.00 80.38 108 TYR A O 1
ATOM 826 N N . ARG A 1 109 ? -2.539 -1.771 14.264 1.00 82.00 109 ARG A N 1
ATOM 827 C CA . ARG A 1 109 ? -3.556 -2.491 15.047 1.00 82.00 109 ARG A CA 1
ATOM 828 C C . ARG A 1 109 ? -2.933 -3.255 16.212 1.00 82.00 109 ARG A C 1
ATOM 830 O O . ARG A 1 109 ? -3.425 -3.149 17.329 1.00 82.00 109 ARG A O 1
ATOM 837 N N . ALA A 1 110 ? -1.859 -4.003 15.968 1.00 83.12 110 ALA A N 1
ATOM 838 C CA . ALA A 1 110 ? -1.178 -4.765 17.014 1.00 83.12 110 ALA A CA 1
ATOM 839 C C . ALA A 1 110 ? -0.578 -3.851 18.097 1.00 83.12 110 ALA A C 1
ATOM 841 O O . ALA A 1 110 ? -0.712 -4.123 19.287 1.00 83.12 110 ALA A O 1
ATOM 842 N N . GLU A 1 111 ? 0.038 -2.739 17.698 1.00 84.81 111 GLU A N 1
ATOM 843 C CA . GLU A 1 111 ? 0.608 -1.754 18.617 1.00 84.81 111 GLU A CA 1
ATOM 844 C C . GLU A 1 111 ? -0.474 -1.054 19.449 1.00 84.81 111 GLU A C 1
ATOM 846 O O . GLU A 1 111 ? -0.315 -0.901 20.661 1.00 84.81 111 GLU A O 1
ATOM 851 N N . PHE A 1 112 ? -1.612 -0.714 18.836 1.00 83.56 112 PHE A N 1
ATOM 852 C CA . PHE A 1 112 ? -2.773 -0.182 19.545 1.00 83.56 112 PHE A CA 1
ATOM 853 C C . PHE A 1 112 ? -3.307 -1.178 20.581 1.00 83.56 112 PHE A C 1
ATOM 855 O O . PHE A 1 112 ? -3.453 -0.813 21.747 1.00 83.56 112 PHE A O 1
ATOM 862 N N . LEU A 1 113 ? -3.527 -2.441 20.192 1.00 83.62 113 LEU A N 1
ATOM 863 C CA . LEU A 1 113 ? -3.994 -3.498 21.099 1.00 83.62 113 LEU A CA 1
ATOM 864 C C . LEU A 1 113 ? -3.027 -3.718 22.270 1.00 83.62 113 LEU A C 1
ATOM 866 O O . LEU A 1 113 ? -3.458 -3.868 23.415 1.00 83.62 113 LEU A O 1
ATOM 870 N N . LYS A 1 114 ? -1.718 -3.662 22.006 1.00 85.31 114 LYS A N 1
ATOM 871 C CA . LYS A 1 114 ? -0.687 -3.728 23.044 1.00 85.31 114 LYS A CA 1
ATOM 872 C C . LYS A 1 114 ? -0.754 -2.524 23.988 1.00 85.31 114 LYS A C 1
ATOM 874 O O . LYS A 1 114 ? -0.699 -2.704 25.202 1.00 85.31 114 LYS A O 1
ATOM 879 N N . ARG A 1 115 ? -0.912 -1.305 23.459 1.00 81.69 115 ARG A N 1
ATOM 880 C CA . ARG A 1 115 ? -0.992 -0.063 24.251 1.00 81.69 115 ARG A CA 1
ATOM 881 C C . ARG A 1 115 ? -2.194 -0.043 25.193 1.00 81.69 115 ARG A C 1
ATOM 883 O O . ARG A 1 115 ? -2.067 0.438 26.313 1.00 81.69 115 ARG A O 1
ATOM 890 N N . ILE A 1 116 ? -3.342 -0.553 24.755 1.00 81.69 116 ILE A N 1
ATOM 891 C CA . ILE A 1 116 ? -4.560 -0.603 25.582 1.00 81.69 116 ILE A CA 1
ATOM 892 C C . ILE A 1 116 ? -4.586 -1.797 26.553 1.00 81.69 116 ILE A C 1
ATOM 894 O O . ILE A 1 116 ? -5.570 -1.969 27.279 1.00 81.69 116 ILE A O 1
ATOM 898 N N . GLY A 1 117 ? -3.539 -2.632 26.548 1.00 80.81 117 GLY A N 1
ATOM 899 C CA . GLY A 1 117 ? -3.450 -3.834 27.375 1.00 80.81 117 GLY A CA 1
ATOM 900 C C . GLY A 1 117 ? -4.506 -4.878 27.018 1.00 80.81 117 GLY A C 1
ATOM 901 O O . GLY A 1 117 ? -5.068 -5.498 27.910 1.00 80.81 117 GLY A O 1
ATOM 902 N N . TYR A 1 118 ? -4.831 -5.050 25.734 1.00 78.94 118 TYR A N 1
ATOM 903 C CA . TYR A 1 118 ? -5.899 -5.958 25.298 1.00 78.94 118 TYR A CA 1
ATOM 904 C C . TYR A 1 118 ? -5.692 -7.404 25.787 1.00 78.94 118 TYR A C 1
ATOM 906 O O . TYR A 1 118 ? -6.647 -8.043 26.222 1.00 78.94 118 TYR A O 1
ATOM 914 N N . GLU A 1 119 ? -4.450 -7.903 25.770 1.00 76.81 119 GLU A N 1
ATOM 915 C CA . GLU A 1 119 ? -4.111 -9.281 26.166 1.00 76.81 119 GLU A CA 1
ATOM 916 C C . GLU A 1 119 ? -4.362 -9.577 27.652 1.00 76.81 119 GLU A C 1
ATOM 918 O O . GLU A 1 119 ? -4.635 -10.719 28.009 1.00 76.81 119 GLU A O 1
ATOM 923 N N . SER A 1 120 ? -4.305 -8.564 28.521 1.00 76.00 120 SER A N 1
ATOM 924 C CA . SER A 1 120 ? -4.538 -8.728 29.960 1.00 76.00 120 SER A CA 1
ATOM 925 C C . SER A 1 120 ? -5.997 -8.519 30.367 1.00 76.00 120 SER A C 1
ATOM 927 O O . SER A 1 120 ? -6.332 -8.678 31.543 1.00 76.00 120 SER A O 1
ATOM 929 N N . ARG A 1 121 ? -6.887 -8.162 29.429 1.00 70.62 121 ARG A N 1
ATOM 930 C CA . ARG A 1 121 ? -8.295 -7.919 29.747 1.00 70.62 121 ARG A CA 1
ATOM 931 C C . ARG A 1 121 ? -9.045 -9.239 29.894 1.00 70.62 121 ARG A C 1
ATOM 933 O O . ARG A 1 121 ? -9.004 -10.061 28.975 1.00 70.62 121 ARG A O 1
ATOM 940 N N . PRO A 1 122 ? -9.787 -9.430 31.001 1.00 64.62 122 PRO A N 1
ATOM 941 C CA . PRO A 1 122 ? -10.670 -10.573 31.118 1.00 64.62 122 PRO A CA 1
ATOM 942 C C . PRO A 1 122 ? -11.686 -10.509 29.981 1.00 64.62 122 PRO A C 1
ATOM 944 O O . PRO A 1 122 ? -12.277 -9.457 29.711 1.00 64.62 122 PRO A O 1
ATOM 947 N N . THR A 1 123 ? -11.871 -11.634 29.293 1.00 59.03 123 THR A N 1
ATOM 948 C CA . THR A 1 123 ? -12.955 -11.786 28.329 1.00 59.03 123 THR A CA 1
ATOM 949 C C . THR A 1 123 ? -14.238 -11.396 29.046 1.00 59.03 123 THR A C 1
ATOM 951 O O . THR A 1 123 ? -14.566 -11.990 30.073 1.00 59.03 123 THR A O 1
ATOM 954 N N . ARG A 1 124 ? -14.955 -10.384 28.543 1.00 54.31 124 ARG A N 1
ATOM 955 C CA . ARG A 1 124 ? -16.324 -10.124 28.987 1.00 54.31 124 ARG A CA 1
ATOM 956 C C . ARG A 1 124 ? -17.161 -11.327 28.563 1.00 54.31 124 ARG A C 1
ATOM 958 O O . ARG A 1 124 ? -17.745 -11.342 27.485 1.00 54.31 124 ARG A O 1
ATOM 965 N N . THR A 1 125 ? -17.188 -12.358 29.397 1.00 42.72 125 THR A N 1
ATOM 966 C CA . THR A 1 125 ? -18.250 -13.352 29.404 1.00 42.72 125 THR A CA 1
ATOM 967 C C . THR A 1 125 ? -19.501 -12.608 29.836 1.00 42.72 125 THR A C 1
ATOM 969 O O . THR A 1 125 ? -19.805 -12.524 31.024 1.00 42.72 125 THR A O 1
ATOM 972 N N . SER A 1 126 ? -20.194 -11.985 28.880 1.00 42.00 126 SER A N 1
ATOM 973 C CA . SER A 1 126 ? -21.606 -11.691 29.094 1.00 42.00 126 SER A CA 1
ATOM 974 C C . SER A 1 126 ? -22.275 -13.017 29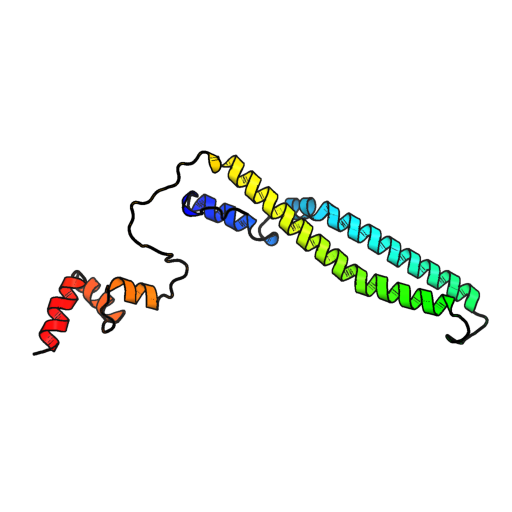.455 1.00 42.00 126 SER A C 1
ATOM 976 O O . SER A 1 126 ? -21.993 -14.020 28.787 1.00 42.00 126 SER A O 1
ATOM 978 N N . PRO A 1 127 ? -23.101 -13.062 30.511 1.00 37.88 127 PRO A N 1
ATOM 979 C CA . PRO A 1 127 ? -23.872 -14.252 30.800 1.00 37.88 127 PRO A CA 1
ATOM 980 C C . PRO A 1 127 ? -24.720 -14.587 29.571 1.00 37.88 127 PRO A C 1
ATOM 982 O O . PRO A 1 127 ? -25.212 -13.709 28.862 1.00 37.88 127 PRO A O 1
ATOM 985 N N . THR A 1 128 ? -24.778 -15.878 29.291 1.00 43.53 128 THR A N 1
ATOM 986 C CA . THR A 1 128 ? -25.421 -16.520 28.156 1.00 43.53 128 THR A CA 1
ATOM 987 C C . THR A 1 128 ? -26.876 -16.080 27.993 1.00 43.53 128 THR A C 1
ATOM 989 O O . THR A 1 128 ? -27.764 -16.639 28.625 1.00 43.53 128 THR A O 1
ATOM 992 N N . THR A 1 129 ? -27.127 -15.149 27.077 1.00 35.53 129 THR A N 1
ATOM 993 C CA . THR A 1 129 ? -28.404 -15.066 26.362 1.00 35.53 129 THR A CA 1
ATOM 994 C C . THR A 1 129 ? -28.108 -14.625 24.935 1.00 35.53 129 THR A C 1
ATOM 996 O O . THR A 1 129 ? -27.344 -13.692 24.690 1.00 35.53 129 THR A O 1
ATOM 999 N N . SER A 1 130 ? -28.619 -15.389 23.980 1.00 42.31 130 SER A N 1
ATOM 1000 C CA . SER A 1 130 ? -28.362 -15.293 22.546 1.00 42.31 130 SER A CA 1
ATOM 1001 C C . SER A 1 130 ? -28.722 -13.920 21.971 1.00 42.31 130 SER A C 1
ATOM 1003 O O . SER A 1 130 ? -29.839 -13.695 21.528 1.00 42.31 130 SER A O 1
ATOM 1005 N N . SER A 1 131 ? -27.755 -13.012 21.919 1.00 42.72 131 SER A N 1
ATOM 1006 C CA . SER A 1 131 ? -27.827 -11.781 21.133 1.00 42.72 131 SER A CA 1
ATOM 1007 C C . SER A 1 131 ? -26.695 -11.819 20.112 1.00 42.72 131 SER A C 1
ATOM 1009 O O . SER A 1 131 ? -25.582 -11.327 20.316 1.00 42.72 131 SER A O 1
ATOM 1011 N N . TYR A 1 132 ? -26.950 -12.534 19.018 1.00 40.28 132 TYR A N 1
ATOM 1012 C CA . TYR A 1 132 ? -26.169 -12.360 17.804 1.00 40.28 132 TYR A CA 1
ATOM 1013 C C . TYR A 1 132 ? -26.541 -10.993 17.223 1.00 40.28 132 TYR A C 1
ATOM 1015 O O . TYR A 1 132 ? -27.655 -10.796 16.761 1.00 40.28 132 TYR A O 1
ATOM 1023 N N . ASP A 1 133 ? -25.599 -10.062 17.309 1.00 47.78 133 ASP A N 1
ATOM 1024 C CA . ASP A 1 133 ? -25.304 -9.068 16.280 1.00 47.78 133 ASP A CA 1
ATOM 1025 C C . ASP A 1 133 ? -26.483 -8.189 15.794 1.00 47.78 133 ASP A C 1
ATOM 1027 O O . ASP A 1 133 ? -26.990 -8.334 14.686 1.00 47.78 133 ASP A O 1
ATOM 1031 N N . GLU A 1 134 ? -26.880 -7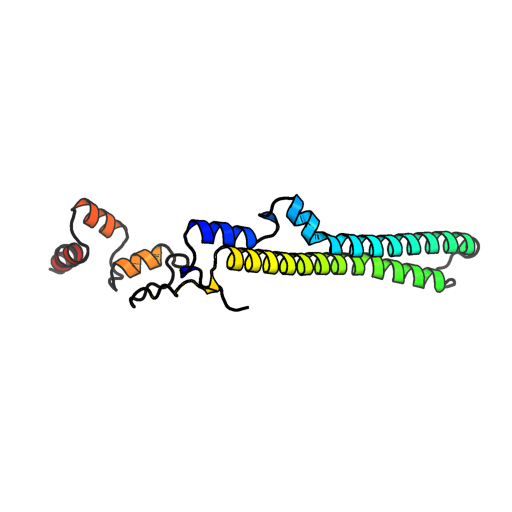.198 16.603 1.00 49.03 134 GLU A N 1
ATOM 1032 C CA . GLU A 1 134 ? -27.767 -6.100 16.162 1.00 49.03 134 GLU A CA 1
ATOM 1033 C C . GLU A 1 134 ? -27.210 -5.327 14.951 1.00 49.03 134 GLU A C 1
ATOM 1035 O O . GLU A 1 134 ? -27.965 -4.678 14.233 1.00 49.03 134 GLU A O 1
ATOM 1040 N N . SER A 1 135 ? -25.896 -5.393 14.697 1.00 50.97 135 SER A N 1
ATOM 1041 C CA . SER A 1 135 ? -25.241 -4.613 13.641 1.00 50.97 135 SER A CA 1
ATOM 1042 C C . SER A 1 135 ? -25.404 -5.187 12.228 1.00 50.97 135 SER A C 1
ATOM 1044 O O . SER A 1 135 ? -25.166 -4.478 11.250 1.00 50.97 135 SER A O 1
ATOM 1046 N N . THR A 1 136 ? -25.832 -6.448 12.109 1.00 52.56 136 THR A N 1
ATOM 1047 C CA . THR A 1 136 ? -26.026 -7.156 10.830 1.00 52.56 136 THR A CA 1
ATOM 1048 C C . THR A 1 136 ? -27.483 -7.521 10.550 1.00 52.56 136 THR A C 1
ATOM 1050 O O . THR A 1 136 ? -27.804 -7.969 9.447 1.00 52.56 136 THR A O 1
ATOM 1053 N N . LYS A 1 137 ? -28.388 -7.297 11.508 1.00 52.50 137 LYS A N 1
ATOM 1054 C CA . LYS A 1 137 ? -29.815 -7.584 11.354 1.00 52.50 137 LYS A CA 1
ATOM 1055 C C . LYS A 1 137 ? -30.515 -6.464 10.598 1.00 52.50 137 LYS A C 1
ATOM 1057 O O . LYS A 1 137 ? -30.376 -5.284 10.914 1.00 52.50 137 LYS A O 1
ATOM 1062 N N . SER A 1 138 ? -31.305 -6.837 9.593 1.00 57.44 138 SER A N 1
ATOM 1063 C CA . SER A 1 138 ? -32.202 -5.878 8.945 1.00 57.44 138 SER A CA 1
ATOM 1064 C C . SER A 1 138 ? -33.200 -5.326 9.972 1.00 57.44 138 SER A C 1
ATOM 1066 O O . SER A 1 138 ? -33.615 -6.046 10.879 1.00 57.44 138 SER A O 1
ATOM 1068 N N . LEU A 1 139 ? -33.635 -4.071 9.812 1.00 59.66 139 LEU A N 1
ATOM 1069 C CA . LEU A 1 139 ? -34.675 -3.459 10.660 1.00 59.66 139 LEU A CA 1
ATOM 1070 C C . LEU A 1 139 ? -35.900 -4.374 10.835 1.00 59.66 139 LEU A C 1
ATOM 1072 O O . LEU A 1 139 ? -36.457 -4.469 11.922 1.00 59.66 139 LEU A O 1
ATOM 1076 N N . ARG A 1 140 ? -36.254 -5.119 9.782 1.00 59.12 140 ARG A N 1
ATOM 1077 C CA . ARG A 1 140 ? -37.348 -6.094 9.777 1.00 59.12 140 ARG A CA 1
ATOM 1078 C C . ARG A 1 140 ? -37.076 -7.333 10.645 1.00 59.12 140 ARG A C 1
ATOM 1080 O O . ARG A 1 140 ? -37.997 -7.857 11.255 1.00 59.12 140 ARG A O 1
ATOM 1087 N N . GLN A 1 141 ? -35.831 -7.803 10.722 1.00 61.28 141 GLN A N 1
ATOM 1088 C CA . GLN A 1 141 ? -35.447 -8.900 11.622 1.00 61.28 141 GLN A CA 1
ATOM 1089 C C . GLN A 1 141 ? -35.448 -8.465 13.083 1.00 61.28 141 GLN A C 1
ATOM 1091 O O . GLN A 1 141 ? -35.945 -9.207 13.919 1.00 61.28 141 GLN A O 1
ATOM 1096 N N . LEU A 1 142 ? -34.954 -7.260 13.378 1.00 64.62 142 LEU A N 1
ATOM 1097 C CA . LEU A 1 142 ? -35.015 -6.704 14.734 1.00 64.62 142 LEU A CA 1
ATOM 1098 C C . LEU A 1 142 ? -36.465 -6.532 15.205 1.00 64.62 142 LEU A C 1
ATOM 1100 O O . LEU A 1 142 ? -36.766 -6.758 16.371 1.00 64.62 142 LEU A O 1
ATOM 1104 N N . GLN A 1 143 ? -37.372 -6.179 14.291 1.00 61.72 143 GLN A N 1
ATOM 1105 C CA . GLN A 1 143 ? -38.808 -6.108 14.572 1.00 61.72 143 GLN A CA 1
ATOM 1106 C C . GLN A 1 143 ? -39.423 -7.489 14.831 1.00 61.72 143 GLN A C 1
ATOM 1108 O O . GLN A 1 143 ? -40.157 -7.641 15.800 1.00 61.72 143 GLN A O 1
ATOM 1113 N N . HIS A 1 144 ? -39.100 -8.503 14.022 1.00 62.62 144 HIS A N 1
ATOM 1114 C CA . HIS A 1 144 ? -39.606 -9.866 14.236 1.00 62.62 144 HIS A CA 1
ATOM 1115 C C . HIS A 1 144 ? -39.078 -10.522 15.516 1.00 62.62 144 HIS A C 1
ATOM 1117 O O . HIS A 1 144 ? -39.806 -11.283 16.147 1.00 62.62 144 HIS A O 1
ATOM 1123 N N . GLU A 1 145 ? -37.833 -10.242 15.901 1.00 61.91 145 GLU A N 1
ATOM 1124 C CA . GLU A 1 145 ? -37.255 -10.763 17.146 1.00 61.91 145 GLU A CA 1
ATOM 1125 C C . GLU A 1 145 ? -37.906 -10.160 18.387 1.00 61.91 145 GLU A C 1
ATOM 1127 O O . GLU A 1 145 ? -38.004 -10.836 19.405 1.00 61.91 145 GLU A O 1
ATOM 1132 N N . TRP A 1 146 ? -38.389 -8.920 18.296 1.00 63.12 146 TRP A N 1
ATOM 1133 C CA . TRP A 1 146 ? -39.059 -8.257 19.411 1.00 63.12 146 TRP A CA 1
ATOM 1134 C C . TRP A 1 146 ? -40.394 -8.910 19.786 1.00 63.12 146 TRP A C 1
ATOM 1136 O O . TRP A 1 146 ? -40.811 -8.824 20.932 1.00 63.12 146 TRP A O 1
ATOM 1146 N N . TYR A 1 147 ? -41.038 -9.587 18.835 1.00 61.38 147 TYR A N 1
ATOM 1147 C CA . TYR A 1 147 ? -42.320 -10.262 19.032 1.00 61.38 147 TYR A CA 1
ATOM 1148 C C . TYR A 1 147 ? -42.191 -11.783 19.230 1.00 61.38 147 TYR A C 1
ATOM 1150 O O . TYR A 1 147 ? -43.170 -12.491 19.020 1.00 61.38 147 TYR A O 1
ATOM 1158 N N . GLU A 1 148 ? -40.992 -12.299 19.546 1.00 61.97 148 GLU A N 1
ATOM 1159 C CA . GLU A 1 148 ? -40.698 -13.704 19.919 1.00 61.97 148 GLU A CA 1
ATOM 1160 C C . GLU A 1 148 ? -41.458 -14.811 19.140 1.00 61.97 148 GLU A C 1
ATOM 1162 O O . GLU A 1 148 ? -41.736 -15.886 19.663 1.00 61.97 148 GLU A O 1
ATOM 1167 N N . GLY A 1 149 ? -41.765 -14.596 17.854 1.00 57.84 149 GLY A N 1
ATOM 1168 C CA . GLY A 1 149 ? -42.457 -15.586 17.012 1.00 57.84 149 GLY A CA 1
ATOM 1169 C C . GLY A 1 149 ? -43.860 -15.208 16.522 1.00 57.84 149 GLY A C 1
ATOM 1170 O O . GLY A 1 149 ? -44.443 -15.973 15.755 1.00 57.84 149 GLY A O 1
ATOM 1171 N N . HIS A 1 150 ? -44.385 -14.027 16.854 1.00 61.31 150 HIS A N 1
ATOM 1172 C CA . HIS A 1 150 ? -45.644 -13.524 16.294 1.00 61.31 150 HIS A CA 1
ATOM 1173 C C . HIS A 1 150 ? -45.406 -12.779 14.970 1.00 61.31 150 HIS A C 1
ATOM 1175 O O . HIS A 1 150 ? -45.242 -11.562 14.928 1.00 61.31 150 HIS A O 1
ATOM 1181 N N . SER A 1 151 ? -45.382 -13.514 13.851 1.00 58.94 151 SER A N 1
ATOM 1182 C CA . SER A 1 151 ? -45.161 -12.939 12.509 1.00 58.94 151 SER A CA 1
ATOM 1183 C C . SER A 1 151 ? -46.319 -12.091 11.972 1.00 58.94 151 SER A C 1
ATOM 1185 O O . SER A 1 151 ? -46.183 -11.486 10.912 1.00 58.94 151 SER A O 1
ATOM 1187 N N . GLU A 1 152 ? -47.457 -12.103 12.665 1.00 59.34 152 GLU A N 1
ATOM 1188 C CA . GLU A 1 152 ? -48.694 -11.406 12.293 1.00 59.34 152 GLU A CA 1
ATOM 1189 C C . GLU A 1 152 ? -48.695 -9.927 12.720 1.00 59.34 152 GLU A C 1
ATOM 1191 O O . GLU A 1 152 ? -49.526 -9.160 12.245 1.00 59.34 152 GLU A O 1
ATOM 1196 N N . LEU A 1 153 ? -47.754 -9.522 13.581 1.00 62.41 153 LEU A N 1
ATOM 1197 C CA . LEU A 1 153 ? -47.675 -8.180 14.161 1.00 62.41 153 LEU A CA 1
ATOM 1198 C C . LEU A 1 153 ? -46.678 -7.296 13.410 1.00 62.41 153 LEU A C 1
ATOM 1200 O O . LEU A 1 153 ? -45.571 -7.732 13.083 1.00 62.41 153 LEU A O 1
ATOM 1204 N N . ASP A 1 154 ? -47.058 -6.038 13.167 1.00 64.50 154 ASP A N 1
ATOM 1205 C CA . ASP A 1 154 ? -46.231 -5.069 12.443 1.00 64.50 154 ASP A CA 1
ATOM 1206 C C . ASP A 1 154 ? -45.696 -3.953 13.365 1.00 64.50 154 ASP A C 1
ATOM 1208 O O . ASP A 1 154 ? -46.048 -3.820 14.542 1.00 64.50 154 ASP A O 1
ATOM 1212 N N . TRP A 1 155 ? -44.818 -3.099 12.834 1.00 63.31 155 TRP A N 1
ATOM 1213 C CA . TRP A 1 155 ? -44.228 -1.966 13.562 1.00 63.31 155 TRP A CA 1
ATOM 1214 C C . TRP A 1 155 ? -45.268 -0.949 14.061 1.00 63.31 155 TRP A C 1
ATOM 1216 O O . TRP A 1 155 ? -45.013 -0.231 15.026 1.00 63.31 155 TRP A O 1
ATOM 1226 N N . ARG A 1 156 ? -46.445 -0.893 13.428 1.00 65.00 156 ARG A N 1
ATOM 1227 C CA . ARG A 1 156 ? -47.556 -0.014 13.832 1.00 65.00 156 ARG A CA 1
ATOM 1228 C C . ARG A 1 156 ? -48.231 -0.470 15.120 1.00 65.00 156 ARG A C 1
ATOM 1230 O O . ARG A 1 156 ? -48.710 0.365 15.882 1.00 65.00 156 ARG A O 1
ATOM 1237 N N . ASP A 1 157 ? -48.257 -1.774 15.364 1.00 65.69 157 ASP A N 1
ATOM 1238 C CA . ASP A 1 157 ? -48.813 -2.349 16.589 1.00 65.69 157 ASP A CA 1
ATOM 1239 C C . ASP A 1 157 ? -47.935 -2.019 17.793 1.00 65.69 157 ASP A C 1
ATOM 1241 O O . ASP A 1 157 ? -48.438 -1.695 18.867 1.00 65.69 157 ASP A O 1
ATOM 1245 N N . ARG A 1 158 ? -46.620 -1.956 17.571 1.00 64.12 158 ARG A N 1
ATOM 1246 C CA . ARG A 1 158 ? -45.651 -1.500 18.567 1.00 64.12 158 ARG A CA 1
ATOM 1247 C C . ARG A 1 158 ? -45.866 -0.039 18.939 1.00 64.12 158 ARG A C 1
ATOM 1249 O O . ARG A 1 158 ? -45.904 0.288 20.119 1.00 64.12 158 ARG A O 1
ATOM 1256 N N . GLU A 1 159 ? -46.020 0.833 17.945 1.00 65.81 159 GLU A N 1
ATOM 1257 C CA . GLU A 1 159 ? -46.266 2.260 18.184 1.00 65.81 159 GLU A CA 1
ATOM 1258 C C . GLU A 1 159 ? -47.561 2.472 18.986 1.00 65.81 159 GLU A C 1
ATOM 1260 O O . GLU A 1 159 ? -47.622 3.324 19.873 1.00 65.81 159 GLU A O 1
ATOM 1265 N N . ARG A 1 160 ? -48.581 1.637 18.747 1.00 67.88 160 ARG A N 1
ATOM 1266 C CA . ARG A 1 160 ? -49.813 1.634 19.544 1.00 67.88 160 ARG A CA 1
ATOM 1267 C C . ARG A 1 160 ? -49.588 1.123 20.964 1.00 67.88 160 ARG A C 1
ATOM 1269 O O . ARG A 1 160 ? -50.037 1.787 21.893 1.00 67.88 160 ARG A O 1
ATOM 1276 N N . ALA A 1 161 ? -48.900 -0.000 21.153 1.00 66.12 161 ALA A N 1
ATOM 1277 C CA . ALA A 1 161 ? -48.608 -0.540 22.483 1.00 66.12 161 ALA A CA 1
ATOM 1278 C C . ALA A 1 161 ? -47.811 0.460 23.343 1.00 66.12 161 ALA A C 1
ATOM 1280 O O . ALA A 1 161 ? -48.180 0.726 24.489 1.00 66.12 161 ALA A O 1
ATOM 1281 N N . GLU A 1 162 ? -46.799 1.108 22.756 1.00 67.62 162 GLU A N 1
ATOM 1282 C CA . GLU A 1 162 ? -46.015 2.162 23.412 1.00 67.62 162 GLU A CA 1
ATOM 1283 C C . GLU A 1 162 ? -46.876 3.397 23.738 1.00 67.62 162 GLU A C 1
ATOM 1285 O O . GLU A 1 162 ? -46.785 3.933 24.843 1.00 67.62 162 GLU A O 1
ATOM 1290 N N . MET A 1 163 ? -47.770 3.816 22.833 1.00 70.44 163 MET A N 1
ATOM 1291 C CA . MET A 1 163 ? -48.708 4.923 23.074 1.00 70.44 163 MET A CA 1
ATOM 1292 C C . MET A 1 163 ? -49.690 4.629 24.219 1.00 70.44 163 MET A C 1
ATOM 1294 O O . MET A 1 163 ? -50.039 5.534 24.978 1.00 70.44 163 MET A O 1
ATOM 1298 N N . TYR A 1 164 ? -50.130 3.379 24.359 1.00 70.25 164 TYR A N 1
ATOM 1299 C CA . TYR A 1 164 ? -51.006 2.946 25.450 1.00 70.25 164 TYR A CA 1
ATOM 1300 C C . TYR A 1 164 ? -50.245 2.602 26.740 1.00 70.25 164 TYR A C 1
ATOM 1302 O O . TYR A 1 164 ? -50.879 2.325 27.757 1.00 70.25 164 TYR A O 1
ATOM 1310 N N . GLY A 1 165 ? -48.908 2.660 26.728 1.00 67.62 165 GLY A N 1
ATOM 1311 C CA . GLY A 1 165 ? -48.066 2.366 27.890 1.00 67.62 165 GLY A CA 1
ATOM 1312 C C . GLY A 1 165 ? -48.181 0.919 28.374 1.00 67.62 165 GLY A C 1
ATOM 1313 O O . GLY A 1 165 ? -47.992 0.657 29.561 1.00 67.62 165 GLY A O 1
ATOM 1314 N N . ILE A 1 166 ? -48.534 0.000 27.477 1.00 71.19 166 ILE A N 1
ATOM 1315 C CA . ILE A 1 166 ? -48.745 -1.418 27.768 1.00 71.19 166 ILE A CA 1
ATOM 1316 C C . ILE A 1 166 ? -47.607 -2.249 27.192 1.00 71.19 166 ILE A C 1
ATOM 1318 O O . ILE A 1 166 ? -47.051 -1.934 26.141 1.00 71.19 166 ILE A O 1
ATOM 1322 N N . ASP A 1 167 ? -47.265 -3.313 27.909 1.00 66.00 167 ASP A N 1
ATOM 1323 C CA . ASP A 1 167 ? -46.260 -4.267 27.465 1.00 66.00 167 ASP A CA 1
ATOM 1324 C C . ASP A 1 167 ? -46.767 -5.102 26.278 1.00 66.00 167 ASP A C 1
ATOM 1326 O O . ASP A 1 167 ? -47.974 -5.290 26.099 1.00 66.00 167 ASP A O 1
ATOM 1330 N N . VAL A 1 168 ? -45.841 -5.606 25.468 1.00 63.28 168 VAL A N 1
ATOM 1331 C CA . VAL A 1 168 ? -46.122 -6.295 24.200 1.00 63.28 168 VAL A CA 1
ATOM 1332 C C . VAL A 1 168 ? -46.982 -7.523 24.409 1.00 63.28 168 VAL A C 1
ATOM 1334 O O . VAL A 1 168 ? -48.015 -7.659 23.761 1.00 63.28 168 VAL A O 1
ATOM 1337 N N . ASP A 1 169 ? -46.621 -8.357 25.378 1.00 62.31 169 ASP A N 1
ATOM 1338 C CA . ASP A 1 169 ? -47.364 -9.572 25.713 1.00 62.31 169 ASP A CA 1
ATOM 1339 C C . ASP A 1 169 ? -48.793 -9.238 26.164 1.00 62.31 169 ASP A C 1
ATOM 1341 O O . ASP A 1 169 ? -49.752 -9.960 25.889 1.00 62.31 169 ASP A O 1
ATOM 1345 N N . THR A 1 170 ? -48.956 -8.082 26.813 1.00 67.69 170 THR A N 1
ATOM 1346 C CA . THR A 1 170 ? -50.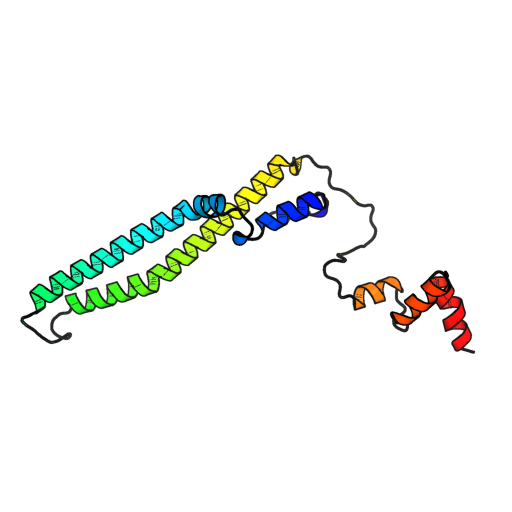259 -7.576 27.258 1.00 67.69 170 THR A CA 1
ATOM 1347 C C . THR A 1 170 ? -51.082 -7.015 26.095 1.00 67.69 170 THR A C 1
ATOM 1349 O O . THR A 1 170 ? -52.305 -7.160 26.089 1.00 67.69 170 THR A O 1
ATOM 1352 N N . TYR A 1 171 ? -50.452 -6.396 25.093 1.00 66.31 171 TYR A N 1
ATOM 1353 C CA . TYR A 1 171 ? -51.121 -5.971 23.858 1.00 66.31 171 TYR A CA 1
ATOM 1354 C C . TYR A 1 171 ? -51.565 -7.179 23.025 1.00 66.31 171 TYR A C 1
ATOM 1356 O O . TYR A 1 171 ? -52.707 -7.216 22.571 1.00 66.31 171 TYR A O 1
ATOM 1364 N N . ILE A 1 172 ? -50.704 -8.192 22.894 1.00 65.25 172 ILE A N 1
ATOM 1365 C CA . ILE A 1 172 ? -50.993 -9.437 22.174 1.00 65.25 172 ILE A CA 1
ATOM 1366 C C . ILE A 1 172 ? -52.205 -10.139 22.792 1.00 65.25 172 ILE A C 1
ATOM 1368 O O . ILE A 1 172 ? -53.179 -10.391 22.087 1.00 65.25 172 ILE A O 1
ATOM 1372 N N . ASN A 1 173 ? -52.209 -10.363 24.107 1.00 65.12 173 ASN A N 1
ATOM 1373 C CA . ASN A 1 173 ? -53.323 -11.047 24.771 1.00 65.12 173 ASN A CA 1
ATOM 1374 C C . ASN A 1 173 ? -54.634 -10.240 24.756 1.00 65.12 173 ASN A C 1
ATOM 1376 O O . ASN A 1 173 ? -55.706 -10.818 24.685 1.00 65.12 173 ASN A O 1
ATOM 1380 N N . ASN A 1 174 ? -54.599 -8.905 24.791 1.00 64.75 174 ASN A N 1
ATOM 1381 C CA . ASN A 1 174 ? -55.841 -8.121 24.853 1.00 64.75 174 ASN A CA 1
ATOM 1382 C C . ASN A 1 174 ? -56.425 -7.748 23.485 1.00 64.75 174 ASN A C 1
ATOM 1384 O O . ASN A 1 174 ? -57.639 -7.569 23.377 1.00 64.75 174 ASN A O 1
ATOM 1388 N N . VAL A 1 175 ? -55.584 -7.564 22.464 1.00 60.09 175 VAL A N 1
ATOM 1389 C CA . VAL A 1 175 ? -56.004 -7.054 21.149 1.00 60.09 175 VAL A CA 1
ATOM 1390 C C . VAL A 1 175 ? -56.153 -8.180 20.133 1.00 60.09 175 VAL A C 1
ATOM 1392 O O . VAL A 1 175 ? -57.147 -8.190 19.420 1.00 60.09 175 VAL A O 1
ATOM 1395 N N . LEU A 1 176 ? -55.235 -9.154 20.086 1.00 56.28 176 LEU A N 1
ATOM 1396 C CA . LEU A 1 176 ? -55.345 -10.281 19.145 1.00 56.28 176 LEU A CA 1
ATOM 1397 C C . LEU A 1 176 ? -56.315 -11.369 19.621 1.00 56.28 176 LEU A C 1
ATOM 1399 O O . LEU A 1 176 ? -56.885 -12.075 18.793 1.00 56.28 176 LEU A O 1
ATOM 1403 N N . GLU A 1 177 ? -56.497 -11.529 20.933 1.00 54.28 177 GLU A N 1
ATOM 1404 C CA . GLU A 1 177 ? -57.424 -12.530 21.479 1.00 54.28 177 GLU A CA 1
ATOM 1405 C C . GLU A 1 177 ? -58.889 -12.060 21.377 1.00 54.28 177 GLU A C 1
ATOM 1407 O O . GLU A 1 177 ? -59.760 -12.871 21.087 1.00 54.28 177 GLU A O 1
ATOM 1412 N N . ASN A 1 178 ? -59.153 -10.747 21.471 1.00 53.50 178 ASN A N 1
ATOM 1413 C CA . ASN A 1 178 ? -60.491 -10.162 21.268 1.00 53.50 178 ASN A CA 1
ATOM 1414 C C . ASN A 1 178 ? -60.910 -9.997 19.794 1.00 53.50 178 ASN A C 1
ATOM 1416 O O . ASN A 1 178 ? -62.080 -9.743 19.539 1.00 53.50 178 ASN A O 1
ATOM 1420 N N . ASP A 1 179 ? -59.988 -10.100 18.831 1.00 50.72 179 ASP A N 1
ATOM 1421 C CA . ASP A 1 179 ? -60.293 -10.000 17.386 1.00 50.72 179 ASP A CA 1
ATOM 1422 C C . ASP A 1 179 ? -60.614 -11.382 16.765 1.00 50.72 179 ASP A C 1
ATOM 1424 O O . ASP A 1 179 ? -60.889 -11.497 15.570 1.00 50.72 179 ASP A O 1
ATOM 1428 N N . LYS A 1 180 ? -60.544 -12.454 17.575 1.00 50.25 180 LYS A N 1
ATOM 1429 C CA . LYS A 1 180 ? -60.877 -13.839 17.194 1.00 50.25 180 LYS A CA 1
ATOM 1430 C C . LYS A 1 180 ? -62.289 -14.290 17.601 1.00 50.25 180 LYS A C 1
ATOM 1432 O O . LYS A 1 180 ? -62.668 -15.392 17.197 1.00 50.25 180 LYS A O 1
ATOM 1437 N N . ASP A 1 181 ? -63.039 -13.461 18.329 1.00 45.94 181 ASP A N 1
ATOM 1438 C CA . ASP A 1 181 ? -64.465 -13.649 18.664 1.00 45.94 181 ASP A CA 1
ATOM 1439 C C . ASP A 1 181 ? -65.375 -12.796 17.758 1.00 45.94 181 ASP A C 1
ATOM 1441 O O . ASP A 1 181 ? -66.475 -13.283 17.394 1.00 45.94 181 ASP A O 1
#